Protein AF-A0A845Y435-F1 (afdb_monomer_lite)

Structure (mmCIF, N/CA/C/O backbone):
data_AF-A0A845Y435-F1
#
_entry.id   AF-A0A845Y435-F1
#
loop_
_atom_site.group_PDB
_atom_site.id
_atom_site.type_symbol
_atom_site.label_atom_id
_atom_site.label_alt_id
_atom_site.label_comp_id
_atom_site.label_asym_id
_atom_site.label_entity_id
_atom_site.label_seq_id
_atom_site.pdbx_PDB_ins_code
_atom_site.Cartn_x
_atom_site.Cartn_y
_atom_site.Cartn_z
_atom_site.occupancy
_atom_site.B_iso_or_equiv
_atom_site.auth_seq_id
_atom_s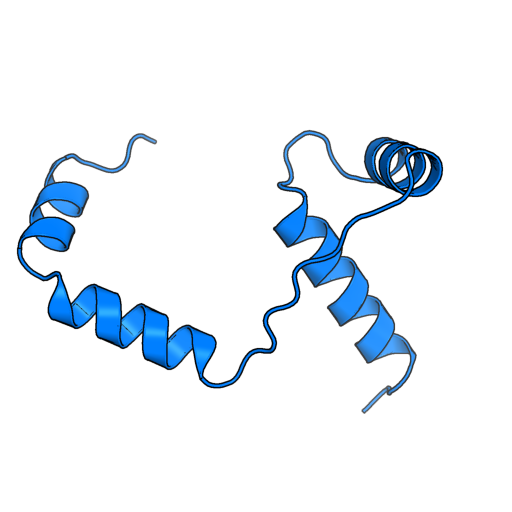ite.auth_comp_id
_atom_site.auth_asym_id
_atom_site.auth_atom_id
_atom_site.pdbx_PDB_model_num
ATOM 1 N N . MET A 1 1 ? 16.759 9.516 -1.887 1.00 44.84 1 MET A N 1
ATOM 2 C CA . MET A 1 1 ? 18.082 9.059 -1.400 1.00 44.84 1 MET A CA 1
ATOM 3 C C . MET A 1 1 ? 18.225 7.562 -1.651 1.00 44.84 1 MET A C 1
ATOM 5 O O . MET A 1 1 ? 17.425 6.791 -1.136 1.00 44.84 1 MET A O 1
ATOM 9 N N . SER A 1 2 ? 19.181 7.159 -2.496 1.00 53.06 2 SER A N 1
ATOM 10 C CA . SER A 1 2 ? 19.460 5.750 -2.820 1.00 53.06 2 SER A CA 1
ATOM 11 C C . SER A 1 2 ? 19.788 4.968 -1.542 1.00 53.06 2 SER A C 1
ATOM 13 O O . SER A 1 2 ? 20.597 5.435 -0.738 1.00 53.06 2 SER A O 1
ATOM 15 N N . LYS A 1 3 ? 19.151 3.806 -1.318 1.00 55.56 3 LYS A N 1
ATOM 16 C CA . LYS A 1 3 ? 19.487 2.924 -0.187 1.00 55.56 3 LYS A CA 1
ATOM 17 C C . LYS A 1 3 ? 20.978 2.602 -0.279 1.00 55.56 3 LYS A C 1
ATOM 19 O O . LYS A 1 3 ? 21.392 1.914 -1.213 1.00 55.56 3 LYS A O 1
ATOM 24 N N . LYS A 1 4 ? 21.762 3.141 0.665 1.00 63.47 4 LYS A N 1
ATOM 25 C CA . LYS A 1 4 ? 23.220 2.980 0.730 1.00 63.47 4 LYS A CA 1
ATOM 26 C C . LYS A 1 4 ? 23.547 1.497 0.561 1.00 63.47 4 LYS A C 1
ATOM 28 O O . LYS A 1 4 ? 22.965 0.653 1.236 1.00 63.47 4 LYS A O 1
ATOM 33 N N . TYR A 1 5 ? 24.450 1.196 -0.364 1.00 62.31 5 TYR A N 1
ATOM 34 C CA . TYR A 1 5 ? 24.932 -0.138 -0.744 1.00 62.31 5 TYR A CA 1
ATOM 35 C C . TYR A 1 5 ? 25.165 -1.087 0.455 1.00 62.31 5 TYR A C 1
ATOM 37 O O . TYR A 1 5 ? 24.856 -2.278 0.387 1.00 62.31 5 TYR A O 1
ATOM 45 N N . SER A 1 6 ? 25.577 -0.529 1.597 1.00 68.38 6 SER A N 1
ATOM 46 C CA . SER A 1 6 ? 25.726 -1.213 2.885 1.00 68.38 6 SER A CA 1
ATOM 47 C C . SER A 1 6 ? 24.449 -1.880 3.412 1.00 68.38 6 SER A C 1
ATOM 49 O O . SER A 1 6 ? 24.513 -2.995 3.920 1.00 68.38 6 SER A O 1
ATOM 51 N N . GLN A 1 7 ? 23.276 -1.261 3.258 1.00 70.00 7 GLN A N 1
ATOM 52 C CA . GLN A 1 7 ? 22.011 -1.825 3.735 1.00 70.00 7 GLN A CA 1
ATOM 53 C C . GLN A 1 7 ? 21.593 -3.049 2.908 1.00 70.00 7 GLN A C 1
ATOM 55 O O . GLN A 1 7 ? 21.105 -4.028 3.467 1.00 70.00 7 GLN A O 1
ATOM 60 N N . LYS A 1 8 ? 21.822 -3.025 1.588 1.00 71.81 8 LYS A N 1
ATOM 61 C CA . LYS A 1 8 ? 21.537 -4.172 0.708 1.00 71.81 8 LYS A CA 1
ATOM 62 C C . LYS A 1 8 ? 22.454 -5.359 1.016 1.00 71.81 8 LYS A C 1
ATOM 64 O O . LYS A 1 8 ? 21.979 -6.488 1.093 1.00 71.81 8 LYS A O 1
ATOM 69 N N . LEU A 1 9 ? 23.747 -5.105 1.234 1.00 74.25 9 LEU A N 1
ATOM 70 C CA . LEU A 1 9 ? 24.710 -6.138 1.632 1.00 74.25 9 LEU A CA 1
ATOM 71 C C . LEU A 1 9 ? 24.381 -6.728 3.007 1.00 74.25 9 LEU A C 1
ATOM 73 O O . LEU A 1 9 ? 24.390 -7.945 3.169 1.00 74.25 9 LEU A O 1
ATOM 77 N N . TRP A 1 10 ? 24.003 -5.882 3.967 1.00 73.94 10 TRP A N 1
ATOM 78 C CA . TRP A 1 10 ? 23.590 -6.329 5.295 1.00 73.94 10 TRP A CA 1
ATOM 79 C C . TRP A 1 10 ? 22.323 -7.195 5.251 1.00 73.94 10 TRP A C 1
ATOM 81 O O . TRP A 1 10 ? 22.282 -8.241 5.896 1.00 73.94 10 TRP A O 1
ATOM 91 N N . GLN A 1 11 ? 21.322 -6.814 4.446 1.00 70.50 11 GLN A N 1
ATOM 92 C CA . GLN A 1 11 ? 20.108 -7.614 4.229 1.00 70.50 11 GLN A CA 1
ATOM 93 C C . GLN A 1 11 ? 20.415 -8.967 3.580 1.00 70.50 11 GLN A C 1
ATOM 95 O O . GLN A 1 11 ? 19.831 -9.974 3.970 1.00 70.50 11 GLN A O 1
ATOM 100 N N . LYS A 1 12 ? 21.353 -9.007 2.625 1.00 73.06 12 LYS A N 1
ATOM 101 C CA . LYS A 1 12 ? 21.788 -10.251 1.975 1.00 73.06 12 LYS A CA 1
ATOM 102 C C . LYS A 1 12 ? 22.506 -11.188 2.955 1.00 73.06 12 LYS A C 1
ATOM 104 O O . LYS A 1 12 ? 22.285 -12.392 2.898 1.00 73.06 12 LYS A O 1
ATOM 109 N N . ALA A 1 13 ? 23.318 -10.636 3.857 1.00 78.75 13 ALA A N 1
ATOM 110 C CA . ALA A 1 13 ? 24.045 -11.391 4.879 1.00 78.75 13 ALA A CA 1
ATOM 111 C C . ALA A 1 13 ? 23.175 -11.809 6.084 1.00 78.75 13 ALA A C 1
ATOM 113 O O . ALA A 1 13 ? 23.504 -12.770 6.765 1.00 78.75 13 ALA A O 1
ATOM 114 N N . ASN A 1 14 ? 22.062 -11.114 6.350 1.00 77.62 14 ASN A N 1
ATOM 115 C CA . ASN A 1 14 ? 21.153 -11.377 7.476 1.00 77.62 14 ASN A CA 1
ATOM 116 C C . ASN A 1 14 ? 19.757 -11.795 6.985 1.00 77.62 14 ASN A C 1
ATOM 118 O O . ASN A 1 14 ? 18.738 -11.297 7.474 1.00 77.62 14 ASN A O 1
ATOM 122 N N . ARG A 1 15 ? 19.710 -12.694 5.995 1.00 74.50 15 ARG A N 1
ATOM 123 C CA . ARG A 1 15 ? 18.470 -13.115 5.324 1.00 74.50 15 ARG A CA 1
ATOM 124 C C . ARG A 1 15 ? 17.419 -13.640 6.309 1.00 74.50 15 ARG A C 1
ATOM 126 O O . ARG A 1 15 ? 16.252 -13.270 6.194 1.00 74.50 15 ARG A O 1
ATOM 133 N N . ASP A 1 16 ? 17.847 -14.400 7.313 1.00 76.94 16 ASP A N 1
ATOM 134 C CA . ASP A 1 16 ? 16.959 -14.997 8.318 1.00 76.94 16 ASP A CA 1
ATOM 135 C C . ASP A 1 16 ? 16.280 -13.937 9.191 1.00 76.94 16 ASP A C 1
ATOM 137 O O . ASP A 1 16 ? 15.071 -13.976 9.394 1.00 76.94 16 ASP A O 1
ATOM 141 N N . LYS A 1 17 ? 17.019 -12.902 9.613 1.00 77.94 17 LYS A N 1
ATOM 142 C CA . LYS A 1 17 ? 16.461 -11.794 10.409 1.00 77.94 17 LYS A CA 1
ATOM 143 C C . LYS A 1 17 ? 15.457 -10.959 9.613 1.00 77.94 17 LYS A C 1
ATOM 145 O O . LYS A 1 17 ? 14.465 -10.493 10.169 1.00 77.94 17 LYS A O 1
ATOM 150 N N . VAL A 1 18 ? 15.707 -10.759 8.316 1.00 75.75 18 VAL A N 1
ATOM 151 C CA . VAL A 1 18 ? 14.777 -10.045 7.425 1.00 75.75 18 VAL A CA 1
ATOM 152 C C . VAL A 1 18 ? 13.502 -10.864 7.217 1.00 75.75 18 VAL A C 1
ATOM 154 O O . VAL A 1 18 ? 12.409 -10.307 7.310 1.00 75.75 18 VAL A O 1
ATOM 157 N N . SER A 1 19 ? 13.641 -12.172 6.993 1.00 76.75 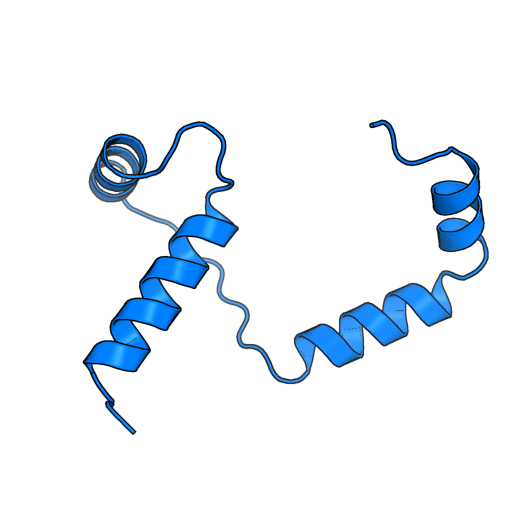19 SER A N 1
ATOM 158 C CA . SER A 1 19 ? 12.517 -13.106 6.873 1.00 76.75 19 SER A CA 1
ATOM 159 C C . SER A 1 19 ? 11.669 -13.130 8.146 1.00 76.75 19 SER A C 1
ATOM 161 O O . SER A 1 19 ? 10.453 -12.958 8.092 1.00 76.75 19 SER A O 1
ATOM 163 N N . ASP A 1 20 ? 12.306 -13.222 9.314 1.00 82.69 20 ASP A N 1
ATOM 164 C CA . ASP A 1 20 ? 11.626 -13.200 10.608 1.00 82.69 20 ASP A CA 1
ATOM 165 C C . ASP A 1 20 ? 10.882 -11.896 10.868 1.00 82.69 20 ASP A C 1
ATOM 167 O O . ASP A 1 20 ? 9.752 -11.910 11.361 1.00 82.69 20 ASP A O 1
ATOM 171 N N . TYR A 1 21 ? 11.490 -10.762 10.523 1.00 76.12 21 TYR A N 1
ATOM 172 C CA . TYR A 1 21 ? 10.839 -9.464 10.629 1.00 76.12 21 TYR A CA 1
A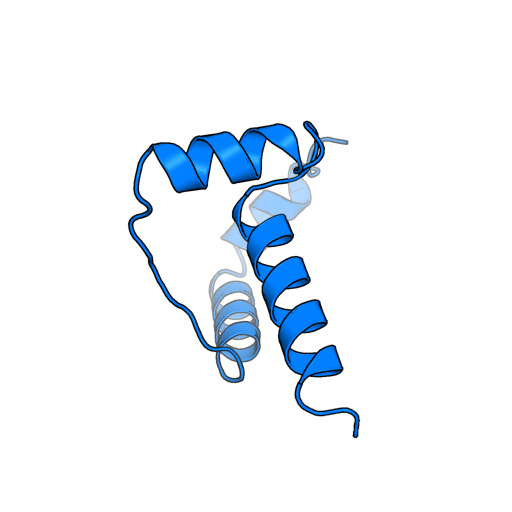TOM 173 C C . TYR A 1 21 ? 9.601 -9.378 9.727 1.00 76.12 21 TYR A C 1
ATOM 175 O O . TYR A 1 21 ? 8.533 -8.972 10.185 1.00 76.12 21 TYR A O 1
ATOM 183 N N . GLN A 1 22 ? 9.718 -9.805 8.466 1.00 76.94 22 GLN A N 1
ATOM 184 C CA . GLN A 1 22 ? 8.590 -9.838 7.532 1.00 76.94 22 GLN A CA 1
ATOM 185 C C . GLN A 1 22 ? 7.483 -10.772 8.024 1.00 76.94 22 GLN A C 1
ATOM 187 O O . GLN A 1 22 ? 6.315 -10.392 8.025 1.00 76.94 22 GLN A O 1
ATOM 192 N N . ARG A 1 23 ? 7.848 -11.957 8.523 1.00 78.25 23 ARG A N 1
ATOM 193 C CA . ARG A 1 23 ? 6.912 -12.925 9.099 1.00 78.25 23 ARG A CA 1
ATOM 194 C C . ARG A 1 23 ? 6.145 -12.327 10.276 1.00 78.25 23 ARG A C 1
ATOM 196 O O . ARG A 1 23 ? 4.920 -12.363 10.275 1.00 78.25 23 ARG A O 1
ATOM 203 N N . LYS A 1 24 ? 6.836 -11.712 11.242 1.00 81.00 24 LYS A N 1
ATOM 204 C CA . LYS A 1 24 ? 6.196 -11.041 12.390 1.00 81.00 24 LYS A CA 1
ATOM 205 C C . LYS A 1 24 ? 5.300 -9.878 11.960 1.00 81.00 24 LYS A C 1
ATOM 207 O O . LYS A 1 24 ? 4.234 -9.686 12.534 1.00 81.00 24 LYS A O 1
ATOM 212 N N . TYR A 1 25 ? 5.708 -9.119 10.944 1.00 73.75 25 TYR A N 1
ATOM 213 C CA . TYR A 1 25 ? 4.912 -8.019 10.400 1.00 73.75 25 TYR A CA 1
ATOM 214 C C . TYR A 1 25 ? 3.605 -8.499 9.750 1.00 73.75 25 TYR A C 1
ATOM 216 O O . TYR A 1 25 ? 2.587 -7.817 9.865 1.00 73.75 25 TYR A O 1
ATOM 224 N N . MET A 1 26 ? 3.626 -9.664 9.096 1.00 78.44 26 MET A N 1
ATOM 225 C CA . MET A 1 26 ? 2.456 -10.247 8.430 1.00 78.44 26 MET A CA 1
ATOM 226 C C . MET A 1 26 ? 1.550 -11.054 9.368 1.00 78.44 26 MET A C 1
ATOM 228 O O . MET A 1 26 ? 0.360 -11.146 9.104 1.00 78.44 26 MET A O 1
ATOM 232 N N . GLN A 1 27 ? 2.063 -11.591 10.481 1.00 81.81 27 GLN A N 1
ATOM 233 C CA . GLN A 1 27 ? 1.309 -12.468 11.398 1.00 81.81 27 GLN A CA 1
ATOM 234 C C . GLN A 1 27 ? -0.015 -11.890 11.923 1.00 81.81 27 GLN A C 1
ATOM 236 O O . GLN A 1 27 ? -0.899 -12.653 12.293 1.00 81.81 27 GLN A O 1
ATOM 241 N N . LYS A 1 28 ? -0.156 -10.562 11.980 1.00 81.06 28 LYS A N 1
ATOM 242 C CA . LYS A 1 28 ? -1.365 -9.880 12.473 1.00 81.06 28 LYS A CA 1
ATOM 243 C C . LYS A 1 28 ? -2.132 -9.138 11.378 1.00 81.06 28 LYS A C 1
ATOM 245 O O . LYS A 1 28 ? -2.965 -8.293 11.687 1.00 81.06 28 LYS A O 1
ATOM 250 N N . LYS A 1 29 ? -1.802 -9.372 10.107 1.00 84.44 29 LYS A N 1
ATOM 251 C CA . LYS A 1 29 ? -2.368 -8.634 8.976 1.00 84.44 29 LYS A CA 1
ATOM 252 C C . LYS A 1 29 ? -3.045 -9.587 8.011 1.00 84.44 29 LYS A C 1
ATOM 254 O O . LYS A 1 29 ? -2.500 -10.635 7.685 1.00 84.44 29 LYS A O 1
ATOM 259 N N . ALA A 1 30 ? -4.201 -9.177 7.506 1.00 82.88 30 ALA A N 1
ATOM 260 C CA . ALA A 1 30 ? -4.799 -9.819 6.350 1.00 82.88 30 ALA A CA 1
ATOM 261 C C . ALA A 1 30 ? -4.075 -9.355 5.077 1.00 82.88 30 ALA A C 1
ATOM 263 O O . ALA A 1 30 ? -3.815 -8.163 4.898 1.00 82.88 30 ALA A O 1
ATOM 264 N N . GLN A 1 31 ? -3.752 -10.298 4.193 1.00 86.50 31 GLN A N 1
ATOM 265 C CA . GLN A 1 31 ? -3.277 -10.009 2.845 1.00 86.50 31 GLN A CA 1
ATOM 266 C C . GLN A 1 31 ? -4.317 -10.515 1.849 1.00 86.50 31 GLN A C 1
ATOM 268 O O . GLN A 1 31 ? -4.636 -11.700 1.831 1.00 86.50 31 GLN A O 1
ATOM 273 N N . ALA A 1 32 ? -4.815 -9.615 1.007 1.00 84.50 32 ALA A N 1
ATOM 274 C CA . ALA A 1 32 ? -5.746 -9.933 -0.064 1.00 84.50 32 ALA A CA 1
ATOM 275 C C . ALA A 1 32 ? -5.156 -9.492 -1.406 1.00 84.50 32 ALA A C 1
ATOM 277 O O . ALA A 1 32 ? -4.530 -8.435 -1.502 1.00 84.50 32 ALA A O 1
ATOM 278 N N . THR A 1 33 ? -5.361 -10.310 -2.437 1.00 90.62 33 THR A N 1
ATOM 279 C CA . THR A 1 33 ? -5.111 -9.934 -3.833 1.00 90.62 33 THR A CA 1
ATOM 280 C C . THR A 1 33 ? -6.463 -9.802 -4.507 1.00 90.62 33 THR A C 1
ATOM 282 O O . THR A 1 33 ? -7.276 -10.718 -4.414 1.00 90.62 33 THR A O 1
ATOM 285 N N . VAL A 1 34 ? -6.709 -8.670 -5.159 1.00 87.31 34 VAL A N 1
ATOM 286 C CA . VAL A 1 34 ? -7.981 -8.381 -5.826 1.00 87.31 34 VAL A CA 1
ATOM 287 C C . VAL A 1 34 ? -7.728 -7.995 -7.276 1.00 87.31 34 VAL A C 1
ATOM 289 O O . VAL A 1 34 ? -6.735 -7.335 -7.585 1.00 87.31 34 VAL A O 1
ATOM 292 N N . VAL A 1 35 ? -8.635 -8.409 -8.155 1.00 92.50 35 VAL A N 1
ATOM 293 C CA . VAL A 1 35 ? -8.714 -7.929 -9.536 1.00 92.50 35 VAL A CA 1
ATOM 294 C C . VAL A 1 35 ? -9.852 -6.919 -9.575 1.00 92.50 35 VAL A C 1
ATOM 296 O O . VAL A 1 35 ? -10.947 -7.214 -9.104 1.00 92.50 35 VAL A O 1
ATOM 299 N N . LEU A 1 36 ? -9.570 -5.716 -10.066 1.00 91.38 36 LEU A N 1
ATOM 300 C CA . LEU A 1 36 ? -10.536 -4.623 -10.114 1.00 91.38 36 LEU A CA 1
ATOM 301 C C . LEU A 1 36 ? -10.999 -4.403 -11.549 1.00 91.38 36 LEU A C 1
ATOM 303 O O . LEU A 1 36 ? -10.192 -4.449 -12.478 1.00 91.38 36 LEU A O 1
ATOM 307 N N . GLU A 1 37 ? -12.287 -4.115 -11.703 1.00 96.69 37 GLU A N 1
ATOM 308 C CA . GLU A 1 37 ? -12.858 -3.699 -12.981 1.00 96.69 37 GLU A CA 1
ATOM 309 C C . GLU A 1 37 ? -12.215 -2.390 -13.480 1.00 96.69 37 GLU A C 1
ATOM 311 O O . GLU A 1 37 ? -11.838 -1.540 -12.658 1.00 96.69 37 GLU A O 1
ATOM 316 N N . PRO A 1 38 ? -12.130 -2.164 -14.809 1.00 96.75 38 PRO A N 1
ATOM 317 C CA . PRO A 1 38 ? -11.503 -0.967 -15.371 1.00 96.75 38 PRO A CA 1
ATOM 318 C C . PRO A 1 38 ? -12.079 0.342 -14.818 1.00 96.75 38 PRO A C 1
ATOM 320 O O . PRO A 1 38 ? -11.327 1.234 -14.435 1.00 96.75 38 PRO A O 1
ATOM 323 N N . TRP A 1 39 ? -13.405 0.425 -14.666 1.00 96.69 39 TRP A N 1
ATOM 324 C CA . TRP A 1 39 ? -14.063 1.631 -14.155 1.00 96.69 39 TRP A CA 1
ATOM 325 C C . TRP A 1 39 ? -13.661 1.962 -12.707 1.00 96.69 39 TRP A C 1
ATOM 327 O O . TRP A 1 39 ? -13.569 3.134 -12.339 1.00 96.69 39 TRP A O 1
ATOM 337 N N . VAL A 1 40 ? -13.383 0.943 -11.881 1.00 93.62 40 VAL A N 1
ATOM 338 C CA . VAL A 1 40 ? -12.925 1.128 -10.495 1.00 93.62 40 VAL A CA 1
ATOM 339 C C . VAL A 1 40 ? -11.509 1.683 -10.497 1.00 93.62 40 VAL A C 1
ATOM 341 O O . VAL A 1 40 ? -11.219 2.633 -9.773 1.00 93.62 40 VAL A O 1
ATOM 344 N N . LYS A 1 41 ? -10.632 1.118 -11.335 1.00 93.25 41 LYS A N 1
ATOM 345 C CA . LYS A 1 41 ? -9.260 1.602 -11.510 1.00 93.25 41 LYS A CA 1
ATOM 346 C C . LYS A 1 41 ? -9.253 3.068 -11.947 1.00 93.25 41 LYS A C 1
ATOM 348 O O . LYS A 1 41 ? -8.552 3.873 -11.343 1.00 93.25 41 LYS A O 1
ATOM 353 N N . ASP A 1 42 ? -10.060 3.429 -12.939 1.00 94.94 42 ASP A N 1
ATOM 354 C CA . ASP A 1 42 ? -10.123 4.806 -13.441 1.00 94.94 42 ASP A CA 1
ATOM 355 C C . ASP A 1 42 ? -10.630 5.772 -12.365 1.00 94.94 42 ASP A C 1
ATOM 357 O O . ASP A 1 42 ? -10.103 6.877 -12.198 1.00 94.94 42 ASP A O 1
ATOM 361 N N . LYS A 1 43 ? -11.600 5.332 -11.554 1.00 94.31 43 LYS A N 1
ATOM 362 C CA . LYS A 1 43 ? -12.052 6.115 -10.406 1.00 94.31 43 LYS A CA 1
ATOM 363 C C . LYS A 1 43 ? -10.938 6.299 -9.378 1.00 94.31 43 LYS A C 1
ATOM 365 O O . LYS A 1 43 ? -10.743 7.428 -8.931 1.00 94.31 43 LYS A O 1
ATOM 370 N N . ILE A 1 44 ? -10.194 5.245 -9.037 1.00 92.75 44 ILE A N 1
ATOM 371 C CA . ILE A 1 44 ? -9.043 5.333 -8.126 1.00 92.75 44 ILE A CA 1
ATOM 372 C C . ILE A 1 44 ? -7.992 6.294 -8.691 1.00 92.75 44 ILE A C 1
ATOM 374 O O . ILE A 1 44 ? -7.528 7.169 -7.967 1.00 92.75 44 ILE A O 1
ATOM 378 N N . ASP A 1 45 ? -7.657 6.200 -9.976 1.00 92.19 45 ASP A N 1
ATOM 379 C CA . ASP A 1 45 ? -6.670 7.078 -10.613 1.00 92.19 45 ASP A CA 1
ATOM 380 C C . ASP A 1 45 ? -7.089 8.558 -10.585 1.00 92.19 45 ASP A C 1
ATOM 382 O O . ASP A 1 45 ? -6.228 9.430 -10.480 1.00 92.19 45 ASP A O 1
ATOM 386 N N . SER A 1 46 ? -8.396 8.849 -10.602 1.00 93.38 46 SER A N 1
ATOM 387 C CA . SER A 1 46 ? -8.920 10.222 -10.514 1.00 93.38 46 SER A CA 1
ATOM 388 C C . SER A 1 46 ? -8.817 10.864 -9.120 1.00 93.38 46 SER A C 1
ATOM 390 O O . SER A 1 46 ? -8.775 12.087 -9.016 1.00 93.38 46 SER A O 1
ATOM 392 N N . ILE A 1 47 ? -8.783 10.062 -8.049 1.00 93.38 47 ILE A N 1
ATOM 393 C CA . ILE A 1 47 ? -8.800 10.540 -6.649 1.00 93.38 47 ILE A CA 1
ATOM 394 C C . ILE A 1 47 ? -7.460 10.349 -5.937 1.00 93.38 47 ILE A C 1
ATOM 396 O O . ILE A 1 47 ? -7.123 11.070 -4.998 1.00 93.38 47 ILE A O 1
ATOM 400 N N . LYS A 1 48 ? -6.687 9.351 -6.358 1.00 92.56 48 LYS A N 1
ATOM 401 C CA . LYS A 1 48 ? -5.432 8.966 -5.731 1.00 92.56 48 LYS A CA 1
ATOM 402 C C . LYS A 1 48 ? -4.326 9.965 -6.103 1.00 92.56 48 LYS A C 1
ATOM 404 O O . LYS A 1 48 ? -4.066 10.174 -7.287 1.00 92.56 48 LYS A O 1
ATOM 409 N N . PRO A 1 49 ? -3.545 10.477 -5.134 1.00 90.75 49 PRO A N 1
ATOM 410 C CA . PRO A 1 49 ? -2.378 11.305 -5.430 1.00 90.75 49 PRO A CA 1
ATOM 411 C C . PRO A 1 49 ? -1.374 10.588 -6.347 1.00 90.75 49 PRO A C 1
ATOM 413 O O . PRO A 1 49 ? -1.037 9.419 -6.119 1.00 90.75 49 PRO A O 1
ATOM 416 N N . ALA A 1 50 ? -0.843 11.288 -7.355 1.00 85.75 50 ALA A N 1
ATOM 417 C CA . ALA A 1 50 ? 0.065 10.710 -8.356 1.00 85.75 50 ALA A CA 1
ATOM 418 C C . ALA A 1 50 ? 1.306 10.037 -7.732 1.00 85.75 50 ALA A C 1
ATOM 420 O O . ALA A 1 50 ? 1.704 8.953 -8.152 1.00 85.75 50 ALA A O 1
ATOM 421 N N . ASN A 1 51 ? 1.850 10.617 -6.656 1.00 89.50 51 ASN A N 1
ATOM 422 C CA . ASN A 1 51 ? 3.064 10.136 -5.984 1.00 89.50 51 ASN A CA 1
ATOM 423 C C . ASN A 1 51 ? 2.830 8.999 -4.971 1.00 89.50 51 ASN A C 1
ATOM 425 O O . ASN A 1 51 ? 3.778 8.539 -4.334 1.00 89.50 51 ASN A O 1
ATOM 429 N N . GLN A 1 52 ? 1.588 8.546 -4.788 1.00 90.00 52 GLN A N 1
ATOM 430 C CA . GLN A 1 52 ? 1.266 7.482 -3.838 1.00 90.00 52 GLN A CA 1
ATOM 431 C C . GLN A 1 52 ? 1.207 6.112 -4.539 1.00 90.00 52 GLN A C 1
ATOM 433 O O . GLN A 1 52 ? 0.654 6.019 -5.630 1.00 90.00 52 GLN A O 1
ATOM 438 N N . PRO A 1 53 ? 1.726 5.020 -3.952 1.00 92.06 53 PRO A N 1
ATOM 439 C CA . PRO A 1 53 ? 1.517 3.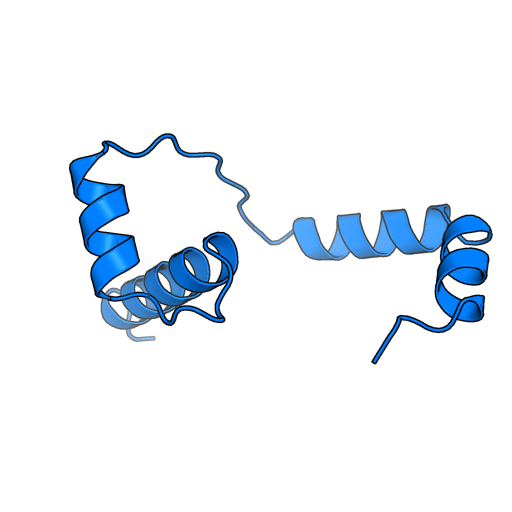667 -4.477 1.00 92.06 53 PRO A CA 1
ATOM 440 C C . PRO A 1 53 ? 0.074 3.174 -4.285 1.00 92.06 53 PRO A C 1
ATOM 442 O O . PRO A 1 53 ? -0.529 3.423 -3.241 1.00 92.06 53 PRO A O 1
ATOM 445 N N . TYR A 1 54 ? -0.445 2.393 -5.240 1.00 90.06 54 TYR A N 1
ATOM 446 C CA . TYR A 1 54 ? -1.813 1.840 -5.218 1.00 90.06 54 TYR A CA 1
ATOM 447 C C . TYR A 1 54 ? -2.155 1.121 -3.908 1.00 90.06 54 TYR A C 1
ATOM 449 O O . TYR A 1 54 ? -3.123 1.466 -3.238 1.00 90.06 54 TYR A O 1
ATOM 457 N N . GLY A 1 55 ? -1.312 0.170 -3.494 1.00 88.81 55 GLY A N 1
ATOM 458 C CA . GLY A 1 55 ? -1.556 -0.609 -2.277 1.00 88.81 55 GLY A CA 1
ATOM 459 C C . GLY A 1 55 ? -1.550 0.234 -0.999 1.00 88.81 55 GLY A C 1
ATOM 460 O O . GLY A 1 55 ? -2.295 -0.062 -0.072 1.00 88.81 55 GLY A O 1
ATOM 461 N N . GLN A 1 56 ? -0.755 1.311 -0.945 1.00 90.00 56 GLN A N 1
ATOM 462 C CA . GLN A 1 56 ? -0.793 2.228 0.199 1.00 90.00 56 GLN A CA 1
ATOM 463 C C . GLN A 1 56 ? -2.081 3.044 0.231 1.00 90.00 56 GLN A C 1
ATOM 465 O O . GLN A 1 56 ? -2.584 3.323 1.313 1.00 90.00 56 GLN A O 1
ATOM 470 N N . TRP A 1 57 ? -2.583 3.452 -0.934 1.00 93.31 57 TRP A N 1
ATOM 471 C CA . TRP A 1 57 ? -3.823 4.210 -1.024 1.00 93.31 57 TRP A CA 1
ATOM 472 C C . TRP A 1 57 ? -5.032 3.343 -0.651 1.00 93.31 57 TRP A C 1
ATOM 474 O O . TRP A 1 57 ? -5.769 3.713 0.254 1.00 93.31 57 TRP A O 1
ATOM 484 N N . ILE A 1 58 ? -5.154 2.144 -1.240 1.00 91.75 58 ILE A N 1
ATOM 485 C CA . ILE A 1 58 ? -6.239 1.193 -0.930 1.00 91.75 58 ILE A CA 1
ATOM 486 C C . ILE A 1 58 ? -6.244 0.843 0.558 1.00 91.75 58 ILE A C 1
ATOM 488 O O . ILE A 1 58 ? -7.295 0.834 1.188 1.00 91.75 58 ILE A O 1
ATOM 492 N N . ARG A 1 59 ? -5.066 0.577 1.136 1.00 91.06 59 ARG A N 1
ATOM 493 C CA . ARG A 1 59 ? -4.961 0.269 2.562 1.00 91.06 59 ARG A CA 1
ATOM 494 C C . ARG A 1 59 ? -5.507 1.400 3.433 1.00 91.06 59 ARG A C 1
ATOM 496 O O . ARG A 1 59 ? -6.283 1.114 4.332 1.00 91.06 59 ARG A O 1
ATOM 503 N N . LYS A 1 60 ? -5.096 2.648 3.176 1.00 91.75 60 LYS A N 1
ATOM 504 C CA . LYS A 1 60 ? -5.577 3.804 3.946 1.00 91.75 60 LYS A CA 1
ATOM 505 C C . LYS A 1 60 ? -7.083 3.971 3.813 1.00 91.75 60 LYS A C 1
ATOM 507 O O . LYS A 1 60 ? -7.751 4.080 4.825 1.00 91.75 60 LYS A O 1
ATOM 512 N N . PHE A 1 61 ? -7.594 3.891 2.586 1.00 92.38 61 PHE A N 1
ATOM 513 C CA . PHE A 1 61 ? -9.025 3.974 2.317 1.00 92.38 61 PHE A CA 1
ATOM 514 C C . PHE A 1 61 ? -9.824 2.924 3.109 1.00 92.38 61 PHE A C 1
ATOM 516 O O . PHE A 1 61 ? -10.837 3.250 3.713 1.00 92.38 61 PHE A O 1
ATOM 523 N N . LEU A 1 62 ? -9.350 1.672 3.158 1.00 91.62 62 LEU A N 1
ATOM 524 C CA . LEU A 1 62 ? -9.999 0.608 3.933 1.00 91.62 62 LEU A CA 1
ATOM 525 C C . LEU A 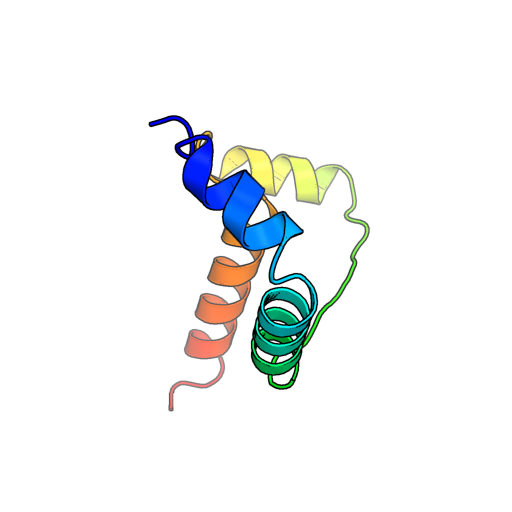1 62 ? -9.890 0.816 5.452 1.00 91.62 62 LEU A C 1
ATOM 527 O O . LEU A 1 62 ? -10.840 0.513 6.163 1.00 91.62 62 LEU A O 1
ATOM 531 N N . GLU A 1 63 ? -8.749 1.303 5.952 1.00 91.62 63 GLU A N 1
ATOM 532 C CA . GLU A 1 63 ? -8.555 1.612 7.378 1.00 91.62 63 GLU A CA 1
ATOM 533 C C . GLU A 1 63 ? -9.446 2.792 7.821 1.00 91.62 63 GLU A C 1
ATOM 535 O O . GLU A 1 63 ? -10.032 2.740 8.901 1.00 91.62 63 GLU A O 1
ATOM 540 N N . GLU A 1 64 ? -9.589 3.818 6.978 1.00 92.50 64 GLU A N 1
ATOM 541 C CA . GLU A 1 64 ? -10.488 4.963 7.184 1.00 92.50 64 GLU A CA 1
ATOM 542 C C . GLU A 1 64 ? -11.955 4.514 7.172 1.00 92.50 64 GLU A C 1
ATOM 544 O O . GLU A 1 64 ? -12.660 4.733 8.152 1.00 92.50 64 GLU A O 1
ATOM 549 N N . TRP A 1 65 ? -12.381 3.781 6.136 1.00 92.62 65 TRP A N 1
ATOM 550 C CA . TRP A 1 65 ? -13.728 3.206 6.061 1.00 92.62 65 TRP A CA 1
ATOM 551 C C . TRP A 1 65 ? -14.064 2.338 7.283 1.00 92.62 65 TRP A C 1
ATOM 553 O O . TRP A 1 65 ? -15.135 2.480 7.864 1.00 92.62 65 TRP A O 1
ATOM 563 N N . ALA A 1 66 ? -13.150 1.461 7.710 1.00 90.38 66 ALA A N 1
ATOM 564 C CA . ALA A 1 66 ? -13.381 0.607 8.875 1.00 90.38 66 ALA A CA 1
ATOM 565 C C . ALA A 1 66 ? -13.534 1.426 10.168 1.00 90.38 66 ALA A C 1
ATOM 567 O O . ALA A 1 66 ? -14.372 1.100 11.003 1.00 90.38 66 ALA A O 1
ATOM 568 N N . SER A 1 67 ? -12.760 2.507 10.304 1.00 91.31 67 SER A N 1
ATOM 569 C CA . SER A 1 67 ? -12.827 3.416 11.456 1.00 91.31 67 SER A CA 1
ATOM 570 C C . SER A 1 67 ? -14.126 4.232 11.487 1.00 91.31 67 SER A C 1
ATOM 572 O O . SER A 1 67 ? -14.592 4.601 12.560 1.00 91.31 67 SER A O 1
ATOM 5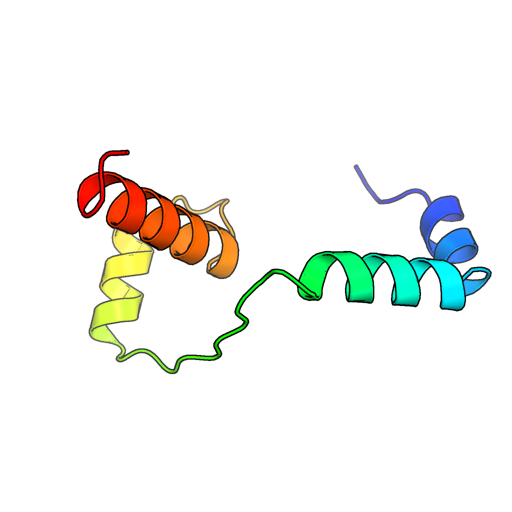74 N N . GLU A 1 68 ? -14.716 4.519 10.324 1.00 90.69 68 GLU A N 1
ATOM 575 C CA . GLU A 1 68 ? -16.024 5.179 10.211 1.00 90.69 68 GLU A CA 1
ATOM 576 C C . GLU A 1 68 ? -17.192 4.231 10.523 1.00 90.69 68 GLU A C 1
ATOM 578 O O . GLU A 1 68 ? -18.194 4.657 11.095 1.00 90.69 68 GLU A O 1
ATOM 583 N N . VAL A 1 69 ? -17.078 2.953 10.142 1.00 85.31 69 VAL A N 1
ATOM 584 C CA . VAL A 1 69 ? -18.128 1.939 10.347 1.00 85.31 69 VAL A CA 1
ATOM 585 C C . VAL A 1 69 ? -18.162 1.427 11.789 1.00 85.31 69 VAL A C 1
ATOM 587 O O . VAL A 1 69 ? -19.246 1.183 12.318 1.00 85.31 69 VAL A O 1
ATOM 590 N N . GLU A 1 70 ? -17.006 1.299 12.439 1.00 74.94 70 GLU A N 1
ATOM 591 C CA . GLU A 1 70 ? -16.893 0.945 13.857 1.00 74.94 70 GLU A CA 1
ATOM 592 C C . GLU A 1 70 ? -16.160 2.056 14.625 1.00 74.94 70 GLU A C 1
ATOM 594 O O . GLU A 1 70 ? -14.966 1.925 14.913 1.00 74.94 70 GLU A O 1
ATOM 599 N N . PRO A 1 71 ? -16.848 3.162 14.976 1.00 63.41 71 PRO A N 1
ATOM 600 C CA . PRO A 1 71 ? -16.278 4.148 15.878 1.00 63.41 71 PRO A CA 1
ATOM 601 C C . PRO A 1 71 ? -16.158 3.503 17.264 1.00 63.41 71 PRO A C 1
ATOM 603 O O . PRO A 1 71 ? -17.153 3.303 17.961 1.00 63.41 71 PRO A O 1
ATOM 606 N N . SER A 1 72 ? -14.938 3.108 17.618 1.00 57.41 72 SER A N 1
ATOM 607 C CA . SER A 1 72 ? -14.576 2.579 18.938 1.00 57.41 72 SER A CA 1
ATOM 608 C C . SER A 1 72 ? -14.809 3.581 20.062 1.00 57.41 72 SER A C 1
ATOM 610 O O . SER A 1 72 ? -14.484 4.770 19.834 1.00 57.41 72 SER A O 1
#

Sequence (72 aa):
MSKKYSQKLWQKANRDKVSDYQRKYMQKKAQATVVLEPWVKDKIDSIKPANQPYGQWIRKFLEEWASEVEPS

pLDDT: mean 82.77, std 11.5, range [44.84, 96.75]

Foldseek 3Di:
DPPPPVVVVVCVVPVVVVVVVVCVVPVPDDDDDDDDDPVVVVVCVVPPDPPDDPVVVVVVVVVVVVCVVDVD

Secondary structure (DSSP, 8-state):
----HHHHHHHHHTHHHHHHHHHHHHTT---------HHHHHHHHHHS-TTS-HHHHHHHHHHHHHHHHS--

Radius of gyration: 17.22 Å; chains: 1; bounding box: 44×26×34 Å